Protein AF-A0A2D9IVC4-F1 (afdb_monomer)

Structure (mmCIF, N/CA/C/O backbone):
data_AF-A0A2D9IVC4-F1
#
_entry.id   AF-A0A2D9IVC4-F1
#
loop_
_atom_site.group_PDB
_atom_site.id
_atom_site.type_symbol
_atom_site.label_atom_id
_atom_site.label_alt_id
_atom_site.label_comp_id
_atom_site.label_asym_id
_atom_site.label_entity_id
_atom_site.label_seq_id
_atom_site.pdbx_PDB_ins_code
_atom_site.Cartn_x
_atom_site.Cartn_y
_atom_site.Cartn_z
_atom_site.occupancy
_atom_site.B_iso_or_equiv
_atom_site.auth_seq_id
_atom_site.auth_comp_id
_atom_site.auth_asym_id
_atom_site.auth_atom_id
_atom_site.pdbx_PDB_model_num
ATOM 1 N N . MET A 1 1 ? 31.189 -8.545 37.445 1.00 44.28 1 MET A N 1
ATOM 2 C CA . MET A 1 1 ? 30.067 -7.654 37.072 1.00 44.28 1 MET A CA 1
ATOM 3 C C . MET A 1 1 ? 30.154 -7.317 35.584 1.00 44.28 1 MET A C 1
ATOM 5 O O . MET A 1 1 ? 30.892 -6.417 35.221 1.00 44.28 1 MET A O 1
ATOM 9 N N . LYS A 1 2 ? 29.493 -8.083 34.706 1.00 52.38 2 LYS A N 1
ATOM 10 C CA . LYS A 1 2 ? 29.459 -7.846 33.240 1.00 52.38 2 LYS A CA 1
ATOM 11 C C . LYS A 1 2 ? 28.039 -8.022 32.671 1.00 52.38 2 LYS A C 1
ATOM 13 O O . LYS A 1 2 ? 27.856 -8.319 31.503 1.00 52.38 2 LYS A O 1
ATOM 18 N N . THR A 1 3 ? 27.026 -7.888 33.521 1.00 56.66 3 THR A N 1
ATOM 19 C CA . THR A 1 3 ? 25.618 -8.150 33.204 1.00 56.66 3 THR A CA 1
ATOM 20 C C . THR A 1 3 ? 24.766 -6.939 32.781 1.00 56.66 3 THR A C 1
ATOM 22 O O . THR A 1 3 ? 23.735 -7.195 32.164 1.00 56.66 3 THR A O 1
ATOM 25 N N . PRO A 1 4 ? 25.114 -5.648 33.013 1.00 59.12 4 PRO A N 1
ATOM 26 C CA . PRO A 1 4 ? 24.168 -4.568 32.709 1.00 59.12 4 PRO A CA 1
ATOM 27 C C . PRO A 1 4 ? 24.101 -4.229 31.210 1.00 59.12 4 PRO A C 1
ATOM 29 O O . PRO A 1 4 ? 23.079 -3.741 30.739 1.00 59.12 4 PRO A O 1
ATOM 32 N N . LEU A 1 5 ? 25.159 -4.523 30.442 1.00 59.78 5 LEU A N 1
ATOM 33 C CA . LEU A 1 5 ? 25.230 -4.193 29.013 1.00 59.78 5 LEU A CA 1
ATOM 34 C C . LEU A 1 5 ? 24.318 -5.090 28.153 1.00 59.78 5 LEU A C 1
ATOM 36 O O . LEU A 1 5 ? 23.742 -4.631 27.173 1.00 59.78 5 LEU A O 1
ATOM 40 N N . LEU A 1 6 ? 24.161 -6.362 28.542 1.00 60.03 6 LEU A N 1
ATOM 41 C CA . LEU A 1 6 ? 23.352 -7.342 27.807 1.00 60.03 6 LEU A CA 1
ATOM 42 C C . LEU A 1 6 ? 21.849 -7.027 27.904 1.00 60.03 6 LEU A C 1
ATOM 44 O O . LEU A 1 6 ? 21.118 -7.169 26.929 1.00 60.03 6 LEU A O 1
ATOM 48 N N . ILE A 1 7 ? 21.404 -6.552 29.073 1.00 62.34 7 ILE A N 1
ATOM 49 C CA . ILE A 1 7 ? 20.009 -6.161 29.320 1.00 62.34 7 ILE A CA 1
ATOM 50 C C . ILE A 1 7 ? 19.649 -4.925 28.485 1.00 62.34 7 ILE A C 1
ATOM 52 O O . ILE A 1 7 ? 18.563 -4.866 27.918 1.00 62.34 7 ILE A O 1
ATOM 56 N N . LEU A 1 8 ? 20.574 -3.971 28.335 1.00 60.09 8 LEU A N 1
ATOM 57 C CA . LEU A 1 8 ? 20.349 -2.760 27.544 1.00 60.09 8 LEU A CA 1
ATOM 58 C C . LEU A 1 8 ? 20.176 -3.059 26.040 1.00 60.09 8 LEU A C 1
ATOM 60 O O . LEU A 1 8 ? 19.294 -2.492 25.401 1.00 60.09 8 LEU A O 1
ATOM 64 N N . LEU A 1 9 ? 20.956 -3.995 25.487 1.00 59.84 9 LEU A N 1
ATOM 65 C CA . LEU A 1 9 ? 20.854 -4.440 24.084 1.00 59.84 9 LEU A CA 1
ATOM 66 C C . LEU A 1 9 ? 19.537 -5.177 23.769 1.00 59.84 9 LEU A C 1
ATOM 68 O O . LEU A 1 9 ? 19.002 -5.053 22.665 1.00 59.84 9 LEU A O 1
ATOM 72 N N . LEU A 1 10 ? 18.989 -5.905 24.745 1.00 58.50 10 LEU A N 1
ATOM 73 C CA . LEU A 1 10 ? 17.690 -6.580 24.634 1.00 58.50 10 LEU A CA 1
ATOM 74 C C . LEU A 1 10 ? 16.505 -5.598 24.612 1.00 58.50 10 LEU A C 1
ATOM 76 O O . LEU A 1 10 ? 15.496 -5.864 23.968 1.00 58.50 10 LEU A O 1
ATOM 80 N N . ILE A 1 11 ? 16.625 -4.441 25.267 1.00 59.62 11 ILE A N 1
ATOM 81 C CA . ILE A 1 11 ? 15.556 -3.428 25.288 1.00 59.62 11 ILE A CA 1
ATOM 82 C C . ILE A 1 11 ? 15.475 -2.691 23.940 1.00 59.62 11 ILE A C 1
ATOM 84 O O . ILE A 1 11 ? 14.378 -2.440 23.447 1.00 59.62 11 ILE A O 1
ATOM 88 N N . PHE A 1 12 ? 16.613 -2.415 23.288 1.00 58.06 12 PHE A N 1
ATOM 89 C CA . PHE A 1 12 ? 16.628 -1.791 21.955 1.00 58.06 12 PHE A CA 1
ATOM 90 C C . PHE A 1 12 ? 16.069 -2.692 20.849 1.00 58.06 12 PHE A C 1
ATOM 92 O O . PHE A 1 12 ? 15.457 -2.194 19.907 1.00 58.06 12 PHE A O 1
ATOM 99 N N . SER A 1 13 ? 16.221 -4.011 20.975 1.00 54.00 13 SER A N 1
ATOM 100 C CA . SER A 1 13 ? 15.691 -4.968 19.995 1.00 54.00 13 SER A CA 1
ATOM 101 C C . SER A 1 13 ? 14.165 -5.121 20.063 1.00 54.00 13 SER A C 1
ATOM 103 O O . SER A 1 13 ? 13.553 -5.502 19.069 1.00 54.00 13 SER A O 1
ATOM 105 N N . LEU A 1 14 ? 13.531 -4.752 21.183 1.00 51.97 14 LEU A N 1
ATOM 106 C CA . LEU A 1 14 ? 12.068 -4.746 21.333 1.00 51.97 14 LEU A CA 1
ATOM 107 C C . LEU A 1 14 ? 11.411 -3.430 20.878 1.00 51.97 14 LEU A C 1
ATOM 109 O O . LEU A 1 14 ? 10.209 -3.407 20.625 1.00 51.97 14 LEU A O 1
ATOM 113 N N . LEU A 1 15 ? 12.183 -2.345 20.733 1.00 52.06 15 LEU A N 1
ATOM 114 C CA . LEU A 1 15 ? 11.678 -1.045 20.265 1.00 52.06 15 LEU A CA 1
ATOM 115 C C . LEU A 1 15 ? 11.394 -1.001 18.753 1.00 52.06 15 LEU A C 1
ATOM 117 O O . LEU A 1 15 ? 10.787 -0.044 18.288 1.00 52.06 15 LEU A O 1
ATOM 121 N N . SER A 1 16 ? 11.798 -2.022 17.990 1.00 46.22 16 SER A N 1
ATOM 122 C CA . SER A 1 16 ? 11.552 -2.109 16.539 1.00 46.22 16 SER A CA 1
ATOM 123 C C . SER A 1 16 ? 10.391 -3.035 16.166 1.00 46.22 16 SER A C 1
ATOM 125 O O . SER A 1 16 ? 10.318 -3.492 15.029 1.00 46.22 16 SER A O 1
ATOM 127 N N . CYS A 1 17 ? 9.462 -3.317 17.089 1.00 52.31 17 CYS A N 1
ATOM 128 C CA . CYS A 1 17 ? 8.187 -3.932 16.713 1.00 52.31 17 CYS A CA 1
ATOM 129 C C . CYS A 1 17 ? 7.298 -2.850 16.082 1.00 52.31 17 CYS A C 1
ATOM 131 O O . CYS A 1 17 ? 6.382 -2.305 16.700 1.00 52.31 17 CYS A O 1
ATOM 133 N N . GLU A 1 18 ? 7.677 -2.473 14.864 1.00 58.22 18 GLU A N 1
ATOM 134 C CA . GLU A 1 18 ? 6.930 -1.615 13.962 1.00 58.22 18 GLU A CA 1
ATOM 135 C C . GLU A 1 18 ? 5.485 -2.118 13.907 1.00 58.22 18 GLU A C 1
ATOM 137 O O . GLU A 1 18 ? 5.243 -3.329 13.873 1.00 58.22 18 GLU A O 1
ATOM 142 N N . SER A 1 19 ? 4.508 -1.211 13.976 1.00 60.00 19 SER A N 1
ATOM 143 C CA . SER A 1 19 ? 3.099 -1.591 13.896 1.00 60.00 19 SER A CA 1
ATOM 144 C C . SER A 1 19 ? 2.852 -2.244 12.539 1.00 60.00 19 SER A C 1
ATOM 146 O O . SER A 1 19 ? 2.677 -1.555 11.539 1.00 60.00 19 SER A O 1
ATOM 148 N N . SER A 1 20 ? 2.903 -3.570 12.504 1.00 71.81 20 SER A N 1
ATOM 149 C CA . SER A 1 20 ? 2.769 -4.354 11.288 1.00 71.81 20 SER A CA 1
ATOM 150 C C . SER A 1 20 ? 1.291 -4.496 10.954 1.00 71.81 20 SER A C 1
ATOM 152 O O . SER A 1 20 ? 0.515 -5.046 11.735 1.00 71.81 20 SER A O 1
ATOM 154 N N . HIS A 1 21 ? 0.902 -3.986 9.789 1.00 90.19 21 HIS A N 1
ATOM 155 C CA . 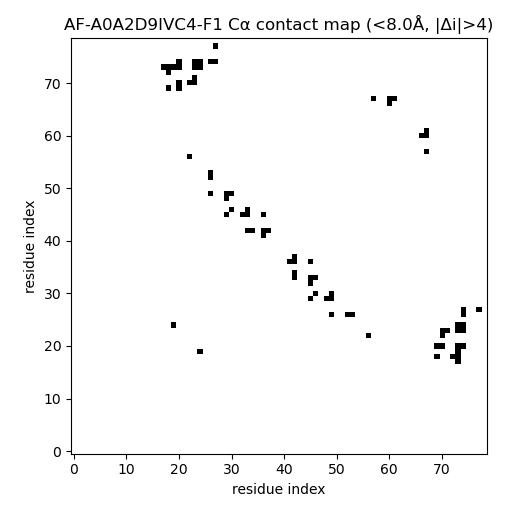HIS A 1 21 ? -0.402 -4.232 9.188 1.00 90.19 21 HIS A CA 1
ATOM 156 C C . HIS A 1 21 ? -0.170 -4.982 7.880 1.00 90.19 21 HIS A C 1
ATOM 158 O O . HIS A 1 21 ? 0.547 -4.489 7.011 1.00 90.19 21 HIS A O 1
ATOM 164 N N . LYS A 1 22 ? -0.788 -6.157 7.711 1.00 92.06 22 LYS A N 1
ATOM 165 C CA . LYS A 1 22 ? -0.535 -7.042 6.558 1.00 92.06 22 LYS A CA 1
ATOM 166 C C . LYS A 1 22 ? -0.676 -6.314 5.218 1.00 92.06 22 LYS A C 1
ATOM 168 O O . LYS A 1 22 ? 0.167 -6.468 4.338 1.00 92.06 22 LYS A O 1
ATOM 173 N N . ASP A 1 23 ? -1.719 -5.497 5.087 1.00 95.31 23 ASP A N 1
ATOM 174 C CA . ASP A 1 23 ? -1.959 -4.737 3.857 1.00 95.31 23 ASP A CA 1
ATOM 175 C C . ASP A 1 23 ? -0.934 -3.621 3.637 1.00 95.31 23 ASP A C 1
ATOM 177 O O . ASP A 1 23 ? -0.578 -3.339 2.496 1.00 95.31 23 ASP A O 1
ATOM 181 N N . ALA A 1 24 ? -0.409 -3.027 4.716 1.00 94.56 24 ALA A N 1
ATOM 182 C CA . ALA A 1 24 ? 0.676 -2.062 4.608 1.00 94.56 24 ALA A CA 1
ATOM 183 C C . ALA A 1 24 ? 1.941 -2.779 4.140 1.00 94.56 24 ALA A C 1
ATOM 185 O O . ALA A 1 24 ? 2.501 -2.380 3.131 1.00 94.56 24 ALA A O 1
ATOM 186 N N . THR A 1 25 ? 2.323 -3.905 4.755 1.00 93.56 25 THR A N 1
ATOM 187 C CA . THR A 1 25 ? 3.480 -4.708 4.316 1.00 93.56 25 THR A CA 1
ATOM 188 C C . THR A 1 25 ? 3.412 -5.062 2.828 1.00 93.56 25 THR A C 1
ATOM 190 O O . THR A 1 25 ? 4.412 -4.931 2.123 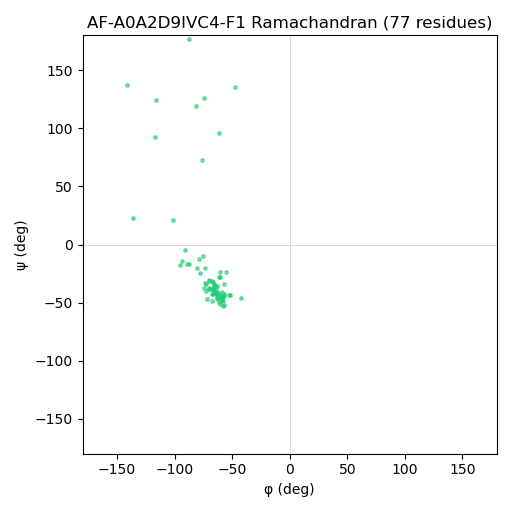1.00 93.56 25 THR A O 1
ATOM 193 N 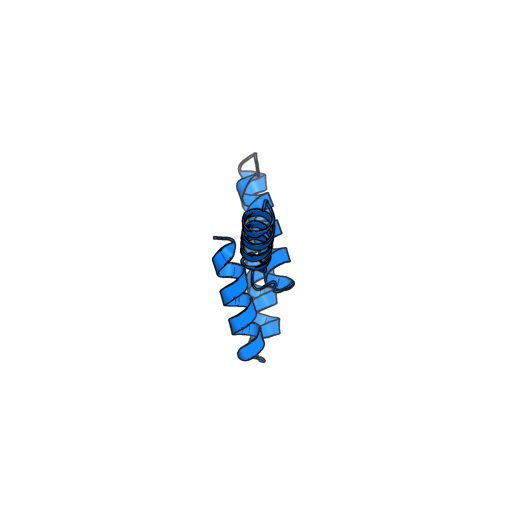N . ALA A 1 26 ? 2.239 -5.469 2.334 1.00 94.06 26 ALA A N 1
ATOM 194 C CA . ALA A 1 26 ? 2.043 -5.770 0.917 1.00 94.06 26 ALA A CA 1
ATOM 195 C C . ALA A 1 26 ? 2.258 -4.532 0.027 1.00 94.06 26 ALA A C 1
ATOM 197 O O . ALA A 1 26 ? 2.991 -4.600 -0.962 1.00 94.06 26 ALA A O 1
ATOM 198 N N . LEU A 1 27 ? 1.670 -3.391 0.397 1.00 95.25 27 LEU A N 1
ATOM 199 C CA . LEU A 1 27 ? 1.800 -2.152 -0.366 1.00 95.25 27 LEU A CA 1
ATOM 200 C C . LEU A 1 27 ? 3.229 -1.583 -0.328 1.00 95.25 27 LEU A C 1
ATOM 202 O O . LEU A 1 27 ? 3.741 -1.140 -1.354 1.00 95.25 27 LEU A O 1
ATOM 206 N N . CYS A 1 28 ? 3.914 -1.675 0.810 1.00 93.50 28 CYS A N 1
ATOM 207 C CA . CYS A 1 28 ? 5.321 -1.301 0.945 1.00 93.50 28 CYS A CA 1
ATOM 208 C C . CYS A 1 28 ? 6.235 -2.189 0.093 1.00 93.50 28 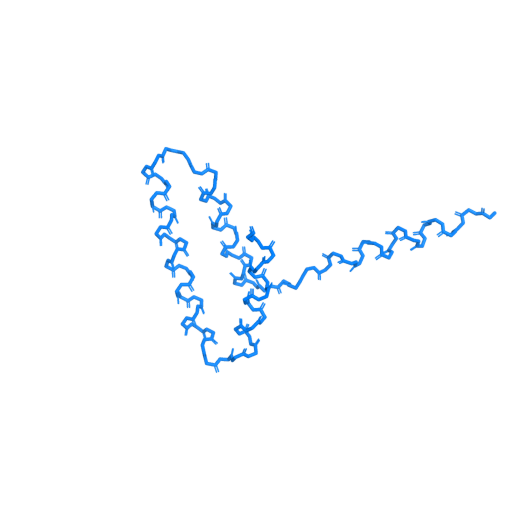CYS A C 1
ATOM 210 O O . CYS A 1 28 ? 7.192 -1.702 -0.513 1.00 93.50 28 CYS A O 1
ATOM 212 N N . GLY A 1 29 ? 5.922 -3.485 0.002 1.00 93.38 29 GLY A N 1
ATOM 213 C CA . GLY A 1 29 ? 6.578 -4.400 -0.930 1.00 93.38 29 GLY A CA 1
ATOM 214 C C . GLY A 1 29 ? 6.412 -3.939 -2.378 1.00 93.38 29 GLY A C 1
ATOM 215 O O . GLY A 1 29 ? 7.406 -3.814 -3.092 1.00 93.38 29 GLY A O 1
ATOM 216 N N . CYS A 1 30 ? 5.189 -3.577 -2.776 1.00 95.25 30 CYS A N 1
ATOM 217 C CA . CYS A 1 30 ? 4.913 -3.038 -4.109 1.00 95.25 30 CYS A CA 1
ATOM 218 C C . CYS A 1 30 ? 5.717 -1.760 -4.389 1.00 95.25 30 CYS A C 1
ATOM 220 O O . CYS A 1 30 ? 6.402 -1.660 -5.407 1.00 95.25 30 CYS A O 1
ATOM 222 N N . TYR A 1 31 ? 5.726 -0.803 -3.455 1.00 94.19 31 TYR A N 1
ATOM 223 C CA . TYR A 1 31 ? 6.540 0.405 -3.598 1.00 94.19 31 TYR A CA 1
ATOM 224 C C . TYR A 1 31 ? 8.036 0.099 -3.640 1.00 94.19 31 TYR A C 1
ATOM 226 O O . TYR A 1 31 ? 8.764 0.738 -4.395 1.00 94.19 31 TYR A O 1
ATOM 234 N N . THR A 1 32 ? 8.521 -0.895 -2.900 1.00 92.94 32 THR A N 1
ATOM 235 C CA . THR A 1 32 ? 9.925 -1.320 -2.985 1.00 92.94 32 THR A CA 1
ATOM 236 C C . THR A 1 32 ? 10.263 -1.849 -4.381 1.00 92.94 32 THR A C 1
ATOM 238 O O . THR A 1 32 ? 11.323 -1.528 -4.923 1.00 92.94 32 THR A O 1
ATOM 241 N N . GLU A 1 33 ? 9.374 -2.638 -4.987 1.00 93.38 33 GLU A N 1
ATOM 242 C CA . GLU A 1 33 ? 9.538 -3.108 -6.367 1.00 93.38 33 GLU A CA 1
ATOM 243 C C . GLU A 1 33 ? 9.501 -1.954 -7.369 1.00 93.38 33 GLU A C 1
ATOM 245 O O . GLU A 1 33 ? 10.338 -1.915 -8.273 1.00 93.38 33 GLU A O 1
ATOM 250 N N . LEU A 1 34 ? 8.597 -0.990 -7.169 1.00 94.00 34 LEU A N 1
ATOM 251 C CA . LEU A 1 34 ? 8.500 0.221 -7.981 1.00 94.00 34 LEU A CA 1
ATOM 252 C C . LEU A 1 34 ? 9.808 1.019 -7.962 1.00 94.00 34 LEU A C 1
ATOM 254 O O . LEU A 1 34 ? 10.337 1.355 -9.017 1.00 94.00 34 LEU A O 1
ATOM 258 N N . HIS A 1 35 ? 10.375 1.260 -6.777 1.00 91.25 35 HIS A N 1
ATOM 259 C CA . HIS A 1 35 ? 11.641 1.986 -6.626 1.00 91.25 35 HIS A CA 1
ATOM 260 C C . HIS A 1 35 ? 12.821 1.282 -7.307 1.00 91.25 35 HIS A C 1
ATOM 262 O O . HIS A 1 35 ? 13.779 1.930 -7.725 1.00 91.25 35 HIS A O 1
ATOM 268 N N . ARG A 1 36 ? 12.772 -0.048 -7.423 1.00 91.81 36 ARG A N 1
ATOM 269 C CA . ARG A 1 36 ? 13.813 -0.857 -8.077 1.00 91.81 36 ARG A CA 1
ATOM 270 C C . ARG A 1 36 ? 13.554 -1.067 -9.569 1.00 91.81 36 ARG A C 1
ATOM 272 O O . ARG A 1 36 ? 14.364 -1.705 -10.244 1.00 91.81 36 ARG A O 1
ATOM 279 N N . ALA A 1 37 ? 12.421 -0.600 -10.086 1.00 92.69 37 ALA A N 1
ATOM 280 C CA . ALA A 1 37 ? 11.993 -0.901 -11.437 1.00 92.69 37 ALA A CA 1
ATOM 281 C C . ALA A 1 37 ? 12.809 -0.129 -12.481 1.00 92.69 37 ALA A C 1
ATOM 283 O O . ALA A 1 37 ? 12.879 1.094 -12.491 1.00 92.69 37 ALA A O 1
ATOM 284 N N . VAL A 1 38 ? 13.380 -0.877 -13.421 1.00 86.50 38 VAL A N 1
ATOM 285 C CA . VAL A 1 38 ? 14.008 -0.384 -14.651 1.00 86.50 38 VAL A CA 1
ATOM 286 C C . VAL A 1 38 ? 13.630 -1.384 -15.750 1.00 86.50 38 VAL A C 1
ATOM 288 O O . VAL A 1 38 ? 13.662 -2.591 -15.467 1.00 86.50 38 VAL A O 1
ATOM 291 N N . PRO A 1 39 ? 13.254 -0.972 -16.983 1.00 88.31 39 PRO A N 1
ATOM 292 C CA . PRO A 1 39 ? 13.180 0.385 -17.572 1.00 88.31 39 PRO A CA 1
ATOM 293 C C . PRO A 1 39 ? 11.839 1.123 -17.331 1.00 88.31 39 PRO A C 1
ATOM 295 O O . PRO A 1 39 ? 10.911 0.532 -16.798 1.00 88.31 39 PRO A O 1
ATOM 298 N N . LEU A 1 40 ? 11.705 2.387 -17.772 1.00 87.31 40 LEU A N 1
ATOM 299 C CA . LEU A 1 40 ? 10.534 3.283 -17.570 1.00 87.31 40 LEU A CA 1
ATOM 300 C C . LEU A 1 40 ? 9.155 2.621 -17.747 1.00 87.31 40 LEU A C 1
ATOM 302 O O . LEU A 1 40 ? 8.303 2.738 -16.876 1.00 87.31 40 LEU A O 1
ATOM 306 N N . LYS A 1 41 ? 8.954 1.840 -18.813 1.00 88.88 41 LYS A N 1
ATOM 307 C CA . LYS A 1 41 ? 7.694 1.108 -19.040 1.00 88.88 41 LYS A CA 1
ATOM 308 C C . LYS A 1 41 ? 7.321 0.171 -17.877 1.00 88.88 41 LYS A C 1
ATOM 310 O O . LYS A 1 41 ? 6.150 -0.042 -17.589 1.00 88.88 41 LYS A O 1
ATOM 315 N N . LYS A 1 42 ? 8.318 -0.416 -17.211 1.00 89.88 42 LYS A N 1
ATOM 316 C CA . LYS A 1 42 ? 8.128 -1.269 -16.031 1.00 89.88 42 LYS A CA 1
ATOM 317 C C . LYS A 1 42 ? 7.768 -0.441 -14.792 1.00 89.88 42 LYS A C 1
ATOM 319 O O . LYS A 1 42 ? 6.990 -0.919 -13.978 1.00 89.88 42 LYS A O 1
ATOM 324 N N . VAL A 1 43 ? 8.295 0.782 -14.675 1.00 92.12 43 VAL A N 1
ATOM 325 C CA . VAL A 1 43 ? 7.916 1.734 -13.616 1.00 92.12 43 VAL A CA 1
ATOM 326 C C . VAL A 1 43 ? 6.431 2.072 -13.727 1.00 92.12 43 VAL A C 1
ATOM 328 O O . VAL A 1 43 ? 5.733 1.985 -12.728 1.00 92.12 43 VAL A O 1
ATOM 331 N N . GLU A 1 44 ? 5.932 2.370 -14.931 1.00 94.12 44 GLU A N 1
ATOM 332 C CA . GLU A 1 44 ? 4.508 2.673 -15.162 1.00 94.12 44 GLU A CA 1
ATOM 333 C C . GLU A 1 44 ? 3.604 1.497 -14.766 1.00 94.12 44 GLU A C 1
ATOM 335 O O . GLU A 1 44 ? 2.707 1.657 -13.946 1.00 94.12 44 GLU A O 1
ATOM 340 N N . ILE A 1 45 ? 3.900 0.287 -15.257 1.00 94.94 45 ILE A N 1
ATOM 341 C CA . ILE A 1 45 ? 3.095 -0.912 -14.961 1.00 94.94 45 ILE A CA 1
ATOM 342 C C . ILE A 1 45 ? 3.059 -1.219 -13.458 1.00 94.94 45 ILE A C 1
ATOM 344 O O . ILE A 1 45 ? 2.005 -1.552 -12.908 1.00 94.94 45 ILE A O 1
ATOM 348 N N . ILE A 1 46 ? 4.211 -1.147 -12.785 1.00 94.25 46 ILE A N 1
ATOM 349 C CA . ILE A 1 46 ? 4.276 -1.409 -11.344 1.00 94.25 46 ILE A CA 1
ATOM 350 C C . ILE A 1 46 ? 3.594 -0.272 -10.577 1.00 94.25 46 ILE A C 1
ATOM 352 O O . ILE A 1 46 ? 2.870 -0.547 -9.627 1.00 94.25 46 ILE A O 1
ATOM 356 N N . GLY A 1 47 ? 3.754 0.978 -11.015 1.00 95.12 47 GLY A N 1
ATOM 357 C CA . GLY A 1 47 ? 3.090 2.141 -10.430 1.00 95.12 47 GLY A CA 1
ATOM 358 C C . GLY A 1 47 ? 1.574 1.985 -10.433 1.00 95.12 47 GLY A C 1
ATOM 359 O O . GLY A 1 47 ? 0.958 2.041 -9.369 1.00 95.12 47 GLY A O 1
ATOM 360 N N . ASP A 1 48 ? 0.995 1.667 -11.593 1.00 96.75 48 ASP A N 1
ATOM 361 C CA . ASP A 1 48 ? -0.442 1.409 -11.738 1.00 96.75 48 ASP A CA 1
ATOM 362 C C . ASP A 1 48 ? -0.901 0.254 -10.837 1.00 96.75 48 ASP A C 1
ATOM 364 O O . ASP A 1 48 ? -1.944 0.329 -10.183 1.00 96.75 48 ASP A O 1
ATOM 368 N N . SER A 1 49 ? -0.093 -0.805 -10.749 1.00 96.69 49 SER A N 1
ATOM 369 C CA . SER A 1 49 ? -0.375 -1.956 -9.885 1.00 96.69 49 SER A CA 1
ATOM 370 C C . SER A 1 49 ? -0.400 -1.564 -8.404 1.00 96.69 49 SER A C 1
ATOM 372 O O . SER A 1 49 ? -1.331 -1.936 -7.687 1.00 96.69 49 SER A O 1
ATOM 374 N N . CYS A 1 50 ? 0.572 -0.773 -7.940 1.00 96.38 50 CYS A N 1
ATOM 375 C CA . CYS A 1 50 ? 0.613 -0.310 -6.553 1.00 96.38 50 CYS A CA 1
ATOM 376 C C . CYS A 1 50 ? -0.525 0.667 -6.239 1.00 96.38 50 CYS A C 1
ATOM 378 O O . CYS A 1 50 ? -1.117 0.586 -5.161 1.00 96.38 50 CYS A O 1
ATOM 380 N N . SER A 1 51 ? -0.878 1.556 -7.172 1.00 97.00 51 SER A N 1
ATOM 381 C CA . SER A 1 51 ? -2.020 2.464 -7.013 1.00 97.00 51 SER A CA 1
ATOM 382 C C . SER A 1 51 ? -3.346 1.709 -6.913 1.00 97.00 51 SER A C 1
ATOM 384 O O . SER A 1 51 ? -4.149 2.008 -6.027 1.00 97.00 51 SER A O 1
ATOM 386 N N . ASN A 1 52 ? -3.560 0.697 -7.757 1.00 98.25 52 ASN A N 1
ATOM 387 C CA . ASN A 1 52 ? -4.751 -0.148 -7.677 1.00 98.25 52 ASN A CA 1
ATOM 388 C C . ASN A 1 52 ? -4.812 -0.905 -6.346 1.00 98.25 52 ASN A C 1
ATOM 390 O O . ASN A 1 52 ? -5.846 -0.876 -5.679 1.00 98.25 52 ASN A O 1
ATOM 394 N N . LEU A 1 53 ? -3.693 -1.491 -5.908 1.00 97.50 53 LEU A N 1
ATOM 395 C CA . LEU A 1 53 ? -3.606 -2.169 -4.614 1.00 97.50 53 LEU A CA 1
ATOM 396 C C . LEU A 1 53 ? -3.961 -1.226 -3.451 1.00 97.50 53 LEU A C 1
ATOM 398 O O . LEU A 1 53 ? -4.729 -1.602 -2.566 1.00 97.50 53 LEU A O 1
ATOM 402 N N . TYR A 1 54 ? -3.455 0.010 -3.461 1.00 96.88 54 TYR A N 1
ATOM 403 C CA . TYR A 1 54 ? -3.797 1.010 -2.448 1.00 96.88 54 TYR A CA 1
ATOM 404 C C . TYR A 1 54 ? -5.306 1.295 -2.407 1.00 96.88 54 TYR A C 1
ATOM 406 O O . TYR A 1 54 ? -5.917 1.246 -1.338 1.00 96.88 54 TYR A O 1
ATOM 414 N N . ILE A 1 55 ? -5.929 1.524 -3.567 1.00 97.94 55 ILE A N 1
ATOM 415 C CA . ILE A 1 55 ? -7.373 1.786 -3.674 1.00 97.94 55 ILE A CA 1
ATOM 416 C C . ILE A 1 55 ? -8.198 0.580 -3.200 1.00 97.94 55 ILE A C 1
ATOM 418 O O . ILE A 1 55 ? -9.208 0.755 -2.512 1.00 97.94 55 ILE A O 1
ATOM 422 N N . GLU A 1 56 ? -7.792 -0.643 -3.540 1.00 98.06 56 GLU A N 1
ATOM 423 C CA . GLU A 1 56 ? -8.456 -1.869 -3.085 1.00 98.06 56 GLU A CA 1
ATOM 424 C C . GLU A 1 56 ? -8.404 -2.020 -1.563 1.00 98.06 56 GLU A C 1
ATOM 426 O O . GLU A 1 56 ? -9.425 -2.327 -0.937 1.00 98.06 56 GLU A O 1
ATOM 431 N N . ILE A 1 57 ? -7.240 -1.767 -0.956 1.00 97.62 57 ILE A N 1
ATOM 432 C CA . ILE A 1 57 ? -7.074 -1.803 0.500 1.00 97.62 57 ILE A CA 1
ATOM 433 C C . ILE A 1 57 ? -7.979 -0.757 1.156 1.00 97.62 57 ILE A C 1
ATOM 435 O O . ILE A 1 57 ? -8.762 -1.103 2.041 1.00 97.62 57 ILE A O 1
ATOM 439 N N . LEU A 1 58 ? -7.952 0.496 0.685 1.00 97.19 58 LEU A N 1
ATOM 440 C CA . LEU A 1 58 ? -8.821 1.550 1.215 1.00 97.19 58 LEU A CA 1
ATOM 441 C C . LEU A 1 58 ? -10.302 1.170 1.112 1.00 97.19 58 LEU A C 1
ATOM 443 O O . LEU A 1 58 ? -11.060 1.348 2.064 1.00 97.19 58 LEU A O 1
ATOM 447 N N . ASN A 1 59 ? -10.726 0.599 -0.015 1.00 97.81 59 ASN A N 1
ATOM 448 C CA . ASN A 1 59 ? -12.110 0.173 -0.200 1.00 97.81 59 ASN A CA 1
ATOM 449 C C . ASN A 1 59 ? -12.527 -0.967 0.729 1.00 97.81 59 ASN A C 1
ATOM 451 O O . ASN A 1 59 ? -13.687 -0.997 1.144 1.00 97.81 59 ASN A O 1
ATOM 455 N N . ARG A 1 60 ? -11.610 -1.881 1.055 1.00 97.19 60 ARG A N 1
ATOM 456 C CA . ARG A 1 60 ? -11.855 -2.966 2.010 1.00 97.19 60 ARG A CA 1
ATOM 457 C C . ARG A 1 60 ? -11.919 -2.448 3.447 1.00 97.19 60 ARG A C 1
ATOM 459 O O . ARG A 1 60 ? -12.777 -2.891 4.205 1.00 97.19 60 ARG A O 1
ATOM 466 N N . LEU A 1 61 ? -11.046 -1.508 3.808 1.00 97.00 61 LEU A N 1
ATOM 467 C CA . LEU A 1 61 ? -10.899 -1.028 5.185 1.00 97.00 61 LEU A CA 1
ATOM 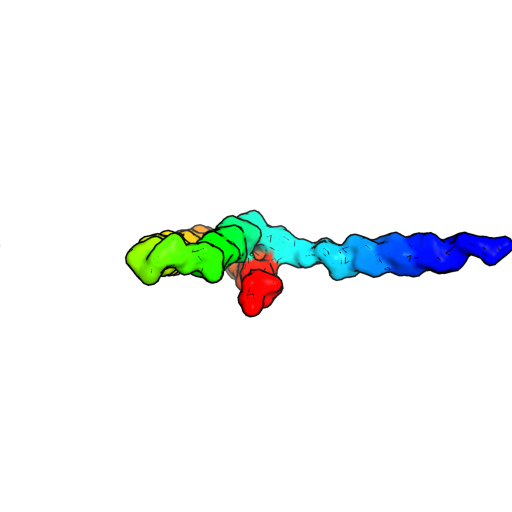468 C C . LEU A 1 61 ? -11.809 0.156 5.537 1.00 97.00 61 LEU A C 1
ATOM 470 O O . LEU A 1 61 ? -12.032 0.404 6.715 1.00 97.00 61 LEU A O 1
ATOM 474 N N . LYS A 1 62 ? -12.394 0.869 4.563 1.00 94.81 62 LYS A N 1
ATOM 475 C CA . LYS A 1 62 ? -13.202 2.085 4.818 1.00 94.81 62 LYS A CA 1
ATOM 476 C C . LYS A 1 62 ? -14.370 1.906 5.795 1.00 94.81 62 LYS A C 1
ATOM 478 O O . LYS A 1 62 ? -14.829 2.890 6.367 1.00 94.81 62 LYS A O 1
ATOM 483 N N . ALA A 1 63 ? -14.877 0.683 5.953 1.00 95.88 63 ALA A N 1
ATOM 484 C CA . ALA A 1 63 ? -15.956 0.372 6.889 1.00 95.88 63 ALA A CA 1
ATOM 485 C C . ALA A 1 63 ? -15.468 0.196 8.340 1.00 95.88 63 ALA A C 1
ATOM 487 O O . ALA A 1 63 ? -16.265 0.342 9.265 1.00 95.88 63 ALA A O 1
ATOM 488 N N . ASP A 1 64 ? -14.176 -0.074 8.548 1.00 96.62 64 ASP A N 1
ATOM 489 C CA . ASP A 1 64 ? -13.547 -0.220 9.859 1.00 96.62 64 ASP A CA 1
ATOM 490 C C . ASP A 1 64 ? -12.489 0.874 10.053 1.00 96.62 64 ASP A C 1
ATOM 492 O O . ASP A 1 64 ? -11.321 0.736 9.692 1.00 96.62 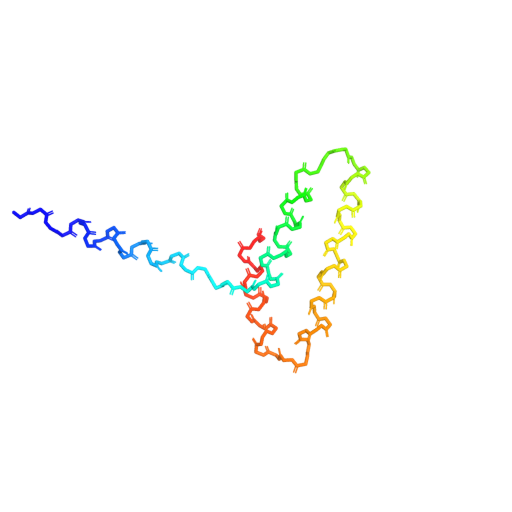64 ASP A O 1
ATOM 496 N N . GLN A 1 65 ? -12.903 1.992 10.656 1.00 95.19 65 GLN A N 1
ATOM 497 C CA . GLN A 1 65 ? -12.000 3.120 10.901 1.00 95.19 65 GLN A CA 1
ATOM 498 C C . GLN A 1 65 ? -10.810 2.776 11.799 1.00 95.19 65 GLN A C 1
ATOM 500 O O . GLN A 1 65 ? -9.783 3.454 11.726 1.00 95.19 65 GLN A O 1
ATOM 505 N N . LYS A 1 66 ? -10.943 1.791 12.693 1.00 94.88 66 LYS A N 1
ATOM 506 C CA . LYS A 1 66 ? -9.840 1.412 13.574 1.00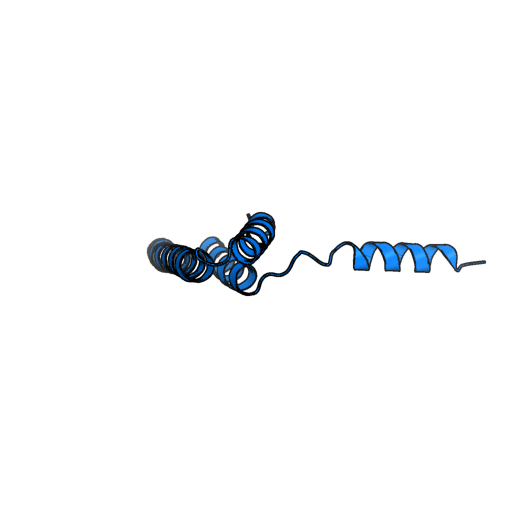 94.88 66 LYS A CA 1
ATOM 507 C C . LYS A 1 66 ? -8.775 0.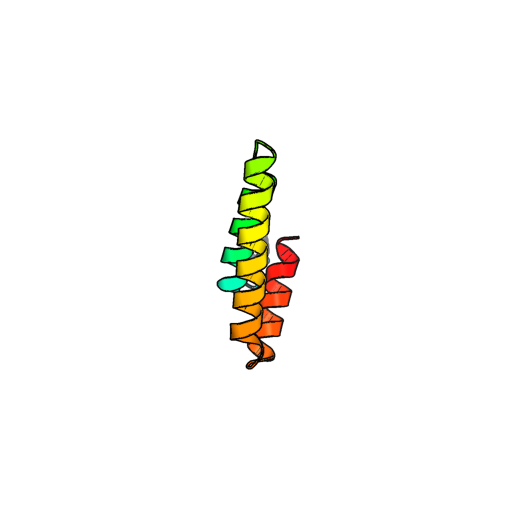692 12.757 1.00 94.88 66 LYS A C 1
ATOM 509 O O . LYS A 1 66 ? -7.604 1.052 12.864 1.00 94.88 66 LYS A O 1
ATOM 514 N N . GLU A 1 67 ? -9.193 -0.261 11.932 1.00 95.75 67 GLU A N 1
ATOM 515 C CA . GLU A 1 67 ? -8.287 -0.999 11.054 1.00 95.75 67 GLU A CA 1
ATOM 516 C C . GLU A 1 67 ? -7.658 -0.083 9.999 1.00 95.75 67 GLU A C 1
ATOM 518 O O . GLU A 1 67 ? -6.443 -0.103 9.812 1.00 95.75 67 GLU A O 1
ATOM 523 N N . LEU A 1 68 ? -8.442 0.823 9.404 1.00 96.25 68 LEU A N 1
ATOM 524 C CA . LEU A 1 68 ? -7.927 1.821 8.465 1.00 96.25 68 LEU A CA 1
ATOM 525 C C . LEU A 1 68 ? -6.814 2.686 9.084 1.00 96.25 68 LEU A C 1
ATOM 527 O O . LEU A 1 68 ? -5.768 2.870 8.469 1.00 96.25 68 LEU A O 1
ATOM 531 N N . LYS A 1 69 ? -6.984 3.160 10.326 1.00 94.69 69 LYS A N 1
ATOM 532 C CA . LYS A 1 69 ? -5.945 3.942 11.022 1.00 94.69 69 LYS A CA 1
ATOM 533 C C . LYS A 1 69 ? -4.686 3.127 11.316 1.00 94.69 69 LYS A C 1
ATOM 535 O O . LYS A 1 69 ? -3.586 3.678 11.298 1.00 94.69 69 LYS A O 1
ATOM 540 N N . LEU A 1 70 ? -4.831 1.838 11.629 1.00 93.56 70 LEU A N 1
ATOM 541 C CA . LEU A 1 70 ? -3.685 0.947 11.829 1.00 93.56 70 LEU A CA 1
ATOM 542 C C . LEU A 1 70 ? -2.926 0.738 10.518 1.00 93.56 70 LEU A C 1
ATOM 544 O O . LEU A 1 70 ? -1.698 0.823 10.518 1.00 93.56 70 LEU A O 1
ATOM 548 N N . PHE A 1 71 ? -3.646 0.537 9.413 1.00 95.12 71 PHE A N 1
ATOM 549 C CA . PHE A 1 71 ? -3.073 0.472 8.074 1.00 95.12 71 PHE A CA 1
ATOM 550 C C . PHE A 1 71 ? -2.315 1.751 7.706 1.00 95.12 71 PHE A C 1
ATOM 552 O O . PHE A 1 71 ? -1.145 1.668 7.346 1.00 95.12 71 PHE A O 1
ATOM 559 N N . GLU A 1 72 ? -2.940 2.924 7.837 1.00 93.62 72 GLU A N 1
ATOM 560 C CA . GLU A 1 72 ? -2.321 4.213 7.499 1.00 93.62 72 GLU A CA 1
ATOM 561 C C . GLU A 1 72 ? -1.057 4.467 8.327 1.00 93.62 72 GLU A C 1
ATOM 563 O O . GLU A 1 72 ? -0.024 4.862 7.787 1.00 93.62 72 GLU A O 1
ATOM 568 N N . LYS A 1 73 ? -1.108 4.176 9.634 1.00 92.94 73 LYS A N 1
ATOM 569 C CA . LYS A 1 73 ? 0.055 4.306 10.520 1.00 92.94 73 LYS A CA 1
ATOM 570 C C . LYS A 1 73 ? 1.184 3.350 10.133 1.00 92.94 73 LYS A C 1
ATOM 572 O O . LYS A 1 73 ? 2.346 3.735 10.196 1.00 92.94 73 LYS A O 1
ATOM 577 N N . ALA A 1 74 ? 0.854 2.115 9.766 1.00 91.44 74 ALA A N 1
ATOM 578 C CA . ALA A 1 74 ? 1.837 1.136 9.319 1.00 91.44 74 ALA A CA 1
ATOM 579 C C . ALA A 1 74 ? 2.459 1.533 7.970 1.00 91.44 74 ALA A C 1
ATOM 581 O O . ALA A 1 74 ? 3.671 1.436 7.807 1.00 91.44 74 ALA A O 1
ATOM 582 N N . LEU A 1 75 ? 1.643 2.017 7.028 1.00 91.62 75 LEU A N 1
ATOM 583 C CA . LEU A 1 75 ? 2.081 2.449 5.701 1.00 91.62 75 LEU A CA 1
ATOM 584 C C . LEU A 1 75 ? 3.002 3.674 5.766 1.00 91.62 75 LEU A C 1
ATOM 586 O O . LEU A 1 75 ? 3.951 3.755 4.990 1.00 91.62 75 LEU A O 1
ATOM 590 N N . ALA A 1 76 ? 2.755 4.592 6.704 1.00 88.00 76 ALA A N 1
ATOM 591 C CA . ALA A 1 76 ? 3.580 5.781 6.909 1.00 88.00 76 ALA A CA 1
ATOM 592 C C . ALA A 1 76 ? 5.041 5.461 7.263 1.00 88.00 76 ALA A C 1
ATOM 594 O O . ALA A 1 76 ? 5.905 6.291 7.017 1.00 88.00 76 ALA A O 1
ATOM 595 N N . ASN A 1 77 ? 5.336 4.275 7.807 1.00 81.00 77 ASN A N 1
ATOM 596 C CA . ASN A 1 77 ? 6.720 3.891 8.099 1.00 81.00 77 ASN A CA 1
ATOM 597 C C . ASN A 1 77 ? 7.492 3.419 6.853 1.00 81.00 77 ASN A C 1
ATOM 599 O O . ASN A 1 77 ? 8.708 3.261 6.899 1.00 81.00 77 ASN A O 1
ATOM 603 N N . CYS A 1 78 ? 6.793 3.172 5.743 1.00 75.81 78 CYS A N 1
ATOM 604 C CA . CYS A 1 78 ? 7.396 2.709 4.496 1.00 75.81 78 CYS A CA 1
ATOM 605 C C . CYS A 1 78 ? 7.751 3.830 3.518 1.00 75.81 78 CYS A C 1
ATOM 607 O O . CYS A 1 78 ? 8.420 3.558 2.519 1.00 75.81 78 CYS A O 1
ATOM 609 N N . GLN A 1 79 ? 7.226 5.034 3.752 1.00 62.09 79 GLN A N 1
ATOM 610 C CA . GLN A 1 79 ? 7.474 6.239 2.958 1.00 62.09 79 GLN A CA 1
ATOM 611 C C . GLN A 1 79 ? 8.653 7.016 3.543 1.00 62.09 79 GLN A C 1
ATOM 613 O O . GLN A 1 79 ? 9.424 7.573 2.731 1.00 62.09 79 GLN A O 1
#

Secondary structure (DSSP, 8-state):
---HHHHHHHHHHHTT-----HHHHHHHHHHHHHHT--SHHHHHHHHHHHHHHHHHHHHHHTT-HHHHHHHHHHHTT--

Mean predicted aligned error: 9.42 Å

pLDDT: mean 83.89, std 16.75, range [44.28, 98.25]

Solvent-accessible surface area (backbone atoms only — not comparable to full-atom values): 4555 Å² total; per-residue (Å²): 142,84,63,72,66,62,57,55,57,56,54,61,66,62,72,66,71,64,67,82,27,74,69,22,55,53,51,44,50,41,50,52,51,34,75,70,44,74,58,73,75,49,28,53,55,41,44,53,51,42,53,50,51,51,52,52,50,50,67,68,29,68,84,38,66,68,59,39,51,47,30,53,58,27,38,62,75,67,112

Sequence (79 aa):
MKTPLLILLLIFSLLSCESSHKDATALCGCYTELHRAVPLKKVEIIGDSCSNLYIEILNRLKA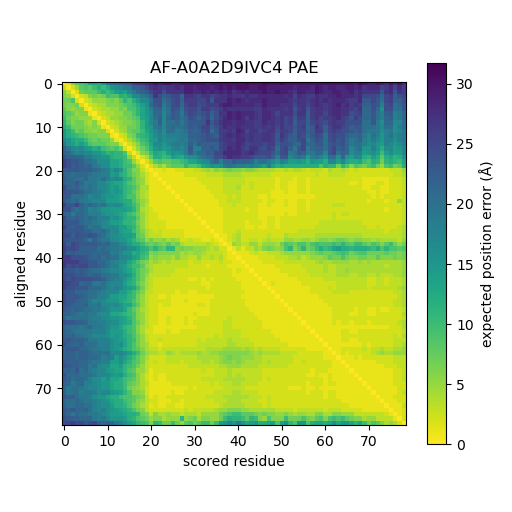DQKELKLFEKALANCQ

Foldseek 3Di:
DPPPVVVVVVVVVVVPPQLDDPLLVVLLVLVVCLVVDDDPVRNVVSVVVSVVSVVVVCVVCVVPPVSVVSSVSNNVVSD

Radius of gyration: 17.78 Å; Cα contacts (8 Å, |Δi|>4): 42; chains: 1; bounding box: 46×14×56 Å